Protein AF-A0A355B109-F1 (afdb_monomer_lite)

Sequence (84 aa):
NGRTDLSQVESAAKEIAHALNGHKIIVNKSTVPVGTGDFVRRTIENIRGGNGTFDVVSNPEFLREGQAIRDTLQPDRIIIGTSS

Secondary structure (DSSP, 8-state):
--PPP-HHHHHHHHHHHHH--S-EEEEE-S---TTHHHHHHHHHHHHHTT-S-EEEEE----PPTTTHHHHHHS-S----B---

Foldseek 3Di:
DPADDCPVVLVVLLVCLVVDDAEEEAEAAEPHDPCSQVVSVVSSCVSNVNDYHYFYKYWYDDADPPCRVVCVVPPPDTDIGGPD

pLDDT: mean 90.52, std 9.08, range [49.84, 98.06]

Structure (mmCIF, N/CA/C/O backbone):
data_AF-A0A355B109-F1
#
_entry.id   AF-A0A355B109-F1
#
loop_
_atom_site.group_PDB
_atom_site.id
_atom_site.type_symbol
_atom_site.label_atom_id
_atom_site.label_alt_id
_atom_site.label_comp_id
_atom_site.label_asym_id
_atom_site.label_entity_id
_atom_site.label_seq_id
_atom_site.pdbx_PDB_ins_code
_atom_site.Cartn_x
_atom_site.Cartn_y
_atom_site.Cartn_z
_atom_site.occupancy
_atom_site.B_iso_or_equiv
_atom_site.auth_seq_id
_atom_site.auth_comp_id
_atom_site.auth_asym_id
_atom_site.auth_atom_id
_atom_site.pdbx_PDB_model_num
ATOM 1 N N . ASN A 1 1 ? 24.267 -3.526 3.014 1.00 49.84 1 ASN A N 1
ATOM 2 C CA . ASN A 1 1 ? 23.132 -4.441 3.286 1.00 49.84 1 ASN A CA 1
ATOM 3 C C . ASN A 1 1 ? 21.944 -3.950 2.477 1.00 49.84 1 ASN A C 1
ATOM 5 O O . ASN A 1 1 ? 21.293 -3.032 2.947 1.00 49.84 1 ASN A O 1
ATOM 9 N N . GLY A 1 2 ? 21.728 -4.457 1.255 1.00 64.50 2 GLY A N 1
ATOM 10 C CA . GLY A 1 2 ? 20.714 -3.982 0.288 1.00 64.50 2 GLY A CA 1
ATOM 11 C C . GLY A 1 2 ? 19.258 -4.212 0.714 1.00 64.50 2 GLY A C 1
ATOM 12 O O . GLY A 1 2 ? 18.482 -4.816 -0.015 1.00 64.50 2 GLY A O 1
ATOM 13 N N . ARG A 1 3 ? 18.912 -3.786 1.930 1.00 70.56 3 ARG A N 1
ATOM 14 C CA . ARG A 1 3 ?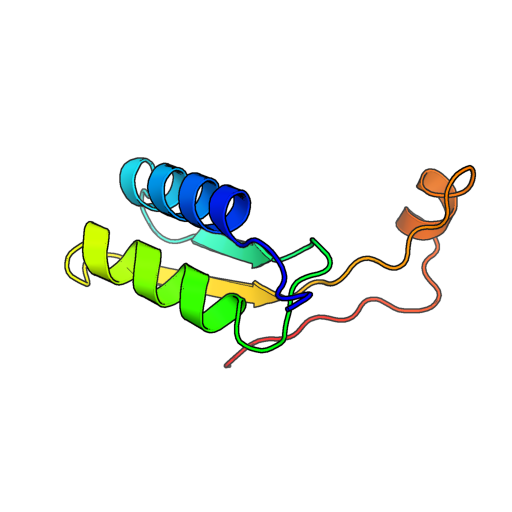 17.552 -3.755 2.451 1.00 70.56 3 ARG A CA 1
ATOM 15 C C . ARG A 1 3 ? 16.809 -2.634 1.742 1.00 70.56 3 ARG A C 1
ATOM 17 O O . ARG A 1 3 ? 17.342 -1.537 1.606 1.00 70.56 3 ARG A O 1
ATOM 24 N N . THR A 1 4 ? 15.594 -2.926 1.306 1.00 79.00 4 THR A N 1
ATOM 25 C CA . THR A 1 4 ? 14.707 -1.920 0.733 1.00 79.00 4 THR A CA 1
ATOM 26 C C . THR A 1 4 ? 14.406 -0.856 1.776 1.00 79.00 4 THR A C 1
ATOM 28 O O . THR A 1 4 ? 14.048 -1.182 2.909 1.00 79.00 4 THR A O 1
ATOM 31 N N . ASP A 1 5 ? 14.562 0.404 1.387 1.00 88.12 5 ASP A N 1
ATOM 32 C CA . ASP A 1 5 ? 14.121 1.524 2.201 1.00 88.12 5 ASP A CA 1
ATOM 33 C C . ASP A 1 5 ? 12.589 1.619 2.148 1.00 88.12 5 ASP A C 1
ATOM 35 O O . ASP A 1 5 ? 11.997 1.680 1.070 1.00 88.12 5 ASP A O 1
ATOM 39 N N . LEU A 1 6 ? 11.951 1.593 3.318 1.00 90.38 6 LEU A N 1
ATOM 40 C CA . LEU A 1 6 ? 10.499 1.708 3.470 1.00 90.38 6 LEU A CA 1
ATOM 41 C C . LEU A 1 6 ? 10.064 3.109 3.913 1.00 90.38 6 LEU A C 1
ATOM 43 O O . LEU A 1 6 ? 8.875 3.311 4.139 1.00 90.38 6 LEU A O 1
ATOM 47 N N . SER A 1 7 ? 10.983 4.075 4.013 1.00 92.81 7 SER A N 1
ATOM 48 C CA . SER A 1 7 ? 10.709 5.441 4.482 1.00 92.81 7 SER A CA 1
ATOM 49 C C . SER A 1 7 ? 9.526 6.098 3.761 1.00 92.81 7 SER A C 1
ATOM 51 O O . SER A 1 7 ? 8.641 6.667 4.400 1.00 92.81 7 SER A O 1
ATOM 53 N N . GLN A 1 8 ? 9.450 5.952 2.435 1.00 92.94 8 GLN A N 1
ATOM 54 C CA . GLN A 1 8 ? 8.354 6.493 1.625 1.00 92.94 8 GLN A CA 1
ATOM 55 C C . GLN A 1 8 ? 7.019 5.793 1.902 1.00 92.94 8 GLN A C 1
ATOM 57 O O . GLN A 1 8 ? 5.984 6.449 2.016 1.00 92.94 8 GLN A O 1
ATOM 62 N N . VAL A 1 9 ? 7.042 4.467 2.061 1.00 94.31 9 VAL A N 1
ATOM 63 C CA . VAL A 1 9 ? 5.849 3.677 2.397 1.00 94.31 9 VAL A CA 1
ATOM 64 C C . VAL A 1 9 ? 5.344 4.043 3.792 1.00 94.31 9 VAL A C 1
ATOM 66 O O . VAL A 1 9 ? 4.142 4.187 3.999 1.00 94.31 9 VAL A O 1
ATOM 69 N N . GLU A 1 10 ? 6.257 4.236 4.743 1.00 95.38 10 GLU A N 1
ATOM 70 C CA . GLU A 1 10 ? 5.930 4.662 6.101 1.00 95.38 10 GLU A CA 1
ATOM 71 C C . GLU A 1 10 ? 5.323 6.069 6.126 1.00 95.38 10 GLU A C 1
ATOM 73 O O . GLU A 1 10 ? 4.323 6.286 6.810 1.00 95.38 10 GLU A O 1
ATOM 78 N N . SER A 1 11 ? 5.888 7.015 5.364 1.00 97.06 11 SER A N 1
ATOM 79 C CA . SER A 1 11 ? 5.348 8.377 5.246 1.00 97.06 11 SER A CA 1
ATOM 80 C C . SER A 1 11 ? 3.924 8.361 4.696 1.00 97.06 11 SER A C 1
ATOM 82 O O . SER A 1 11 ? 3.019 8.919 5.315 1.00 97.06 11 SER A O 1
ATOM 84 N N . ALA A 1 12 ? 3.695 7.636 3.597 1.00 97.00 12 ALA A N 1
ATOM 85 C CA . ALA A 1 12 ? 2.365 7.502 3.010 1.00 97.00 12 ALA A CA 1
ATOM 86 C C . ALA A 1 12 ? 1.369 6.848 3.985 1.00 97.00 12 ALA A C 1
ATOM 88 O O . ALA A 1 12 ? 0.238 7.313 4.127 1.00 97.00 12 ALA A O 1
ATOM 89 N N . ALA A 1 13 ? 1.783 5.804 4.711 1.00 96.56 13 ALA A N 1
ATOM 90 C CA . ALA A 1 13 ? 0.940 5.156 5.716 1.00 96.56 13 ALA A CA 1
ATOM 91 C C . ALA A 1 13 ? 0.557 6.114 6.861 1.00 96.56 13 ALA A C 1
ATOM 93 O O . ALA A 1 13 ? -0.596 6.116 7.294 1.00 96.56 13 ALA A O 1
ATOM 94 N N . LYS A 1 14 ? 1.489 6.961 7.322 1.00 97.62 14 LYS A N 1
ATOM 95 C CA . LYS A 1 14 ? 1.223 8.005 8.328 1.00 97.62 14 LYS A CA 1
ATOM 96 C C . LYS A 1 14 ? 0.202 9.024 7.828 1.00 97.62 14 LYS A C 1
ATOM 98 O O . LYS A 1 14 ? -0.768 9.312 8.528 1.00 97.62 14 LYS A O 1
ATOM 103 N N . GLU A 1 15 ? 0.385 9.534 6.614 1.00 98.06 15 GLU A N 1
ATOM 104 C CA . GLU A 1 15 ? -0.538 10.494 5.995 1.00 98.06 15 GLU A CA 1
ATOM 105 C C . GLU A 1 15 ? -1.947 9.910 5.850 1.00 98.06 15 GLU A C 1
ATOM 107 O O . GLU A 1 15 ? -2.929 10.547 6.243 1.00 98.06 15 GLU A O 1
ATOM 112 N N . ILE A 1 16 ? -2.049 8.660 5.382 1.00 96.62 16 ILE A N 1
ATOM 113 C CA . ILE A 1 16 ? -3.324 7.944 5.298 1.00 96.62 16 ILE A CA 1
ATOM 114 C C . ILE A 1 16 ? -3.966 7.830 6.681 1.00 96.62 16 ILE A C 1
ATOM 116 O O . ILE A 1 16 ? -5.148 8.133 6.816 1.00 96.62 16 ILE A O 1
ATOM 120 N N . ALA A 1 17 ? -3.216 7.444 7.718 1.00 96.06 17 ALA A N 1
ATOM 121 C CA . ALA A 1 17 ? -3.754 7.302 9.071 1.00 96.06 17 ALA A CA 1
ATOM 122 C C . ALA A 1 17 ? -4.366 8.608 9.607 1.00 96.06 17 ALA A C 1
ATOM 124 O O . ALA A 1 17 ? -5.440 8.589 10.216 1.00 96.06 17 ALA A O 1
ATOM 125 N N . HIS A 1 18 ? -3.721 9.748 9.353 1.00 95.44 18 HIS A N 1
ATOM 126 C CA . HIS A 1 18 ? -4.233 11.056 9.765 1.00 95.44 18 HIS A CA 1
ATOM 127 C C . HIS A 1 18 ? -5.470 11.494 8.968 1.00 95.44 18 HIS A C 1
ATOM 129 O O . HIS A 1 18 ? -6.366 12.116 9.536 1.00 95.44 18 HIS A O 1
ATOM 135 N N . ALA A 1 19 ? -5.553 11.141 7.683 1.00 95.31 19 ALA A N 1
ATOM 136 C CA . ALA A 1 19 ? -6.674 11.502 6.814 1.00 95.31 19 ALA A CA 1
ATOM 137 C C . ALA A 1 19 ? -7.855 10.509 6.855 1.00 95.31 19 ALA A C 1
ATOM 139 O O . ALA A 1 19 ? -8.945 10.818 6.358 1.00 95.31 19 ALA A O 1
ATOM 140 N N . LEU A 1 20 ? -7.655 9.311 7.420 1.00 93.81 20 LEU A N 1
ATOM 141 C CA . LEU A 1 20 ? -8.612 8.212 7.346 1.00 93.81 20 LEU A CA 1
ATOM 142 C C . LEU A 1 20 ? -9.961 8.584 7.978 1.00 93.81 20 LEU A C 1
ATOM 144 O O . LEU A 1 20 ? -10.060 8.902 9.168 1.00 93.81 20 LEU A O 1
ATOM 148 N N . ASN A 1 21 ? -11.013 8.474 7.168 1.00 91.44 21 ASN A N 1
ATOM 149 C CA . ASN A 1 21 ? -12.400 8.684 7.558 1.00 91.44 21 ASN A CA 1
ATOM 150 C C . ASN A 1 21 ? -13.288 7.567 6.988 1.00 91.44 21 ASN A C 1
ATOM 152 O O . ASN A 1 21 ? -13.241 7.249 5.796 1.00 91.44 21 ASN A O 1
ATOM 156 N N . GLY A 1 22 ? -14.092 6.950 7.857 1.00 91.44 22 GLY A N 1
ATOM 157 C CA . GLY A 1 22 ? -14.888 5.771 7.510 1.00 91.44 22 GLY A CA 1
ATOM 158 C C . GLY A 1 22 ? -14.050 4.611 6.959 1.00 91.44 22 GLY A C 1
ATOM 159 O O . GLY A 1 22 ? -12.826 4.591 7.084 1.00 91.44 22 GLY A O 1
ATOM 160 N N . HIS A 1 23 ? -14.726 3.654 6.323 1.00 94.69 23 HIS A N 1
ATOM 161 C CA . HIS A 1 23 ? -14.060 2.494 5.743 1.00 94.69 23 HIS A CA 1
ATOM 162 C C . HIS A 1 23 ? -13.345 2.823 4.428 1.00 94.69 23 HIS A C 1
ATOM 164 O O . HIS A 1 23 ? -13.895 3.555 3.594 1.00 94.69 23 HIS A O 1
ATOM 170 N N . LYS A 1 24 ? -12.128 2.291 4.249 1.00 95.38 24 LYS A N 1
ATOM 171 C CA . LYS A 1 24 ? -1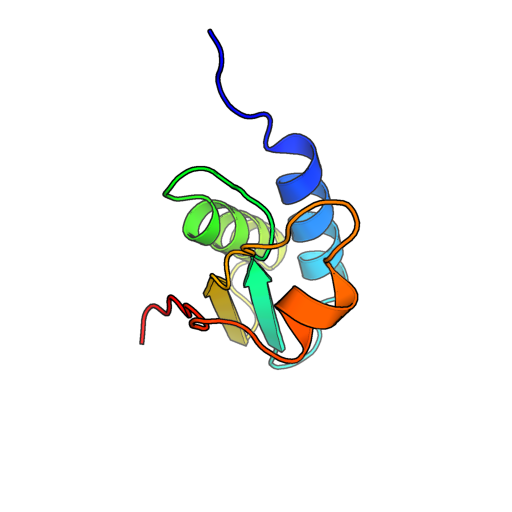1.306 2.413 3.033 1.00 95.38 24 LYS A CA 1
ATOM 172 C C . LYS A 1 24 ? -10.480 1.144 2.799 1.00 95.38 24 LYS A C 1
ATOM 174 O O . LYS A 1 24 ? -10.088 0.475 3.750 1.00 95.38 24 LYS A O 1
ATOM 179 N N . ILE A 1 25 ? -10.162 0.875 1.533 1.00 96.25 25 ILE A N 1
ATOM 180 C CA . ILE A 1 25 ? -9.209 -0.163 1.123 1.00 96.25 25 ILE A CA 1
ATOM 181 C C . ILE A 1 25 ? -7.919 0.530 0.688 1.00 96.25 25 ILE A C 1
ATOM 183 O O . ILE A 1 25 ? -7.940 1.423 -0.159 1.00 96.25 25 ILE A O 1
ATOM 187 N N . ILE A 1 26 ? -6.802 0.117 1.272 1.00 95.88 26 ILE A N 1
ATOM 188 C CA . ILE A 1 26 ? -5.466 0.647 1.021 1.00 95.88 26 ILE A CA 1
ATOM 189 C C . ILE A 1 26 ? -4.710 -0.386 0.196 1.00 95.88 26 ILE A C 1
ATOM 191 O O . ILE A 1 26 ? -4.583 -1.542 0.598 1.00 95.88 26 ILE A O 1
ATOM 195 N N . VAL A 1 27 ? -4.230 0.021 -0.978 1.00 96.19 27 VAL A N 1
ATOM 196 C CA . VAL A 1 27 ? -3.638 -0.891 -1.961 1.00 96.19 27 VAL A CA 1
ATOM 197 C C . VAL A 1 27 ? -2.144 -0.625 -2.097 1.00 96.19 27 VAL A C 1
ATOM 199 O O . VAL A 1 27 ? -1.730 0.424 -2.589 1.00 96.19 27 VAL A O 1
ATOM 202 N N . ASN A 1 28 ? -1.327 -1.612 -1.746 1.00 94.56 28 ASN A N 1
ATOM 203 C CA . ASN A 1 28 ? 0.109 -1.584 -1.987 1.00 94.56 28 ASN A CA 1
ATOM 204 C C . ASN A 1 28 ? 0.384 -1.999 -3.441 1.00 94.56 28 ASN A C 1
ATOM 206 O O . ASN A 1 28 ? 0.307 -3.184 -3.776 1.00 94.56 28 ASN A O 1
ATOM 210 N N . LYS A 1 29 ? 0.681 -1.020 -4.309 1.00 93.00 29 LYS A N 1
ATOM 211 C CA . LYS A 1 29 ? 1.007 -1.255 -5.730 1.00 93.00 29 LYS A CA 1
ATOM 212 C C . LYS A 1 29 ? 2.504 -1.436 -5.997 1.00 93.00 29 LYS A C 1
ATOM 214 O O . LYS A 1 29 ? 2.889 -2.270 -6.816 1.00 93.00 29 LYS A O 1
ATOM 219 N N . SER A 1 30 ? 3.330 -0.639 -5.323 1.00 80.62 30 SER A N 1
ATOM 220 C CA . SER A 1 30 ? 4.776 -0.575 -5.541 1.00 80.62 30 SER A CA 1
ATOM 221 C C . SER A 1 30 ? 5.463 -1.922 -5.318 1.00 80.62 30 SER A C 1
ATOM 223 O O . SER A 1 30 ? 5.009 -2.747 -4.522 1.00 80.62 30 SER A O 1
ATOM 225 N N . THR A 1 31 ? 6.608 -2.126 -5.971 1.00 81.00 31 THR A N 1
ATOM 226 C CA . THR A 1 31 ? 7.486 -3.268 -5.699 1.00 81.00 31 THR A CA 1
ATOM 227 C C . THR A 1 31 ? 8.102 -3.123 -4.313 1.00 81.00 31 THR A C 1
ATOM 229 O O . THR A 1 31 ? 9.059 -2.375 -4.113 1.00 81.00 31 THR A O 1
ATOM 232 N N . VAL A 1 32 ? 7.533 -3.830 -3.345 1.00 81.62 32 VAL A N 1
ATOM 233 C CA . VAL A 1 32 ? 7.951 -3.795 -1.943 1.00 81.62 32 VAL A CA 1
ATOM 234 C C . VAL A 1 32 ? 8.281 -5.207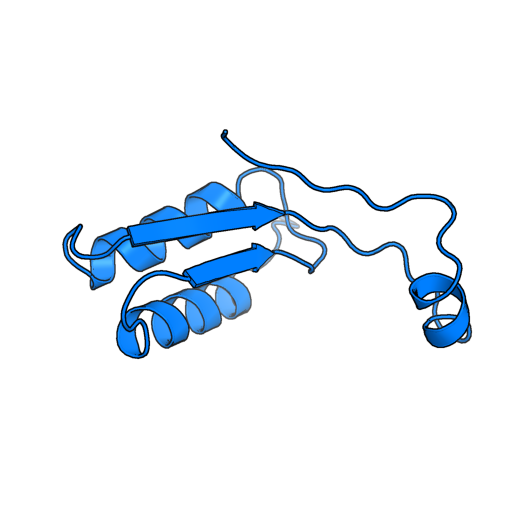 -1.450 1.00 81.62 32 VAL A C 1
ATOM 236 O O . VAL A 1 32 ? 7.773 -6.182 -2.012 1.00 81.62 32 VAL A O 1
ATOM 239 N N . PRO A 1 33 ? 9.139 -5.355 -0.426 1.00 86.06 33 PRO A N 1
ATOM 240 C CA . PRO A 1 33 ? 9.415 -6.648 0.181 1.00 86.06 33 PRO A CA 1
ATOM 241 C C . PRO A 1 33 ? 8.154 -7.342 0.702 1.00 86.06 33 PRO A C 1
ATOM 243 O O . PRO A 1 33 ? 7.137 -6.724 1.024 1.00 86.06 33 PRO A O 1
ATOM 246 N N . VAL A 1 34 ? 8.255 -8.659 0.862 1.00 87.00 34 VAL A N 1
ATOM 247 C CA . VAL A 1 34 ? 7.241 -9.436 1.581 1.00 87.00 34 VAL A CA 1
ATOM 248 C C . VAL A 1 34 ? 7.082 -8.877 3.001 1.00 87.00 34 VAL A C 1
ATOM 250 O O . VAL A 1 34 ? 8.066 -8.537 3.657 1.00 87.00 34 VAL A O 1
ATOM 253 N N . GLY A 1 35 ? 5.836 -8.772 3.468 1.00 88.25 35 GLY A N 1
ATOM 254 C CA . GLY A 1 35 ? 5.499 -8.233 4.790 1.00 88.25 35 GLY A CA 1
ATOM 255 C C . GLY A 1 35 ? 5.236 -6.723 4.824 1.00 88.25 35 GLY A C 1
ATOM 256 O O . GLY A 1 35 ? 4.793 -6.208 5.848 1.00 88.25 35 GLY A O 1
ATOM 257 N N . THR A 1 36 ? 5.422 -5.990 3.718 1.00 91.44 36 THR A N 1
ATOM 258 C CA . THR A 1 36 ? 5.115 -4.549 3.691 1.00 91.44 36 THR A CA 1
ATOM 259 C C . THR A 1 36 ? 3.625 -4.243 3.902 1.00 91.44 36 THR A C 1
ATOM 261 O O . THR A 1 36 ? 3.298 -3.202 4.464 1.00 91.44 36 THR A O 1
ATOM 264 N N . GLY A 1 37 ? 2.710 -5.144 3.525 1.00 92.94 37 GLY A N 1
ATOM 265 C CA . GLY A 1 37 ? 1.281 -5.000 3.849 1.00 92.94 37 GLY A CA 1
ATOM 266 C C . GLY A 1 37 ? 1.028 -4.931 5.361 1.00 92.94 37 GLY A C 1
ATOM 267 O O . GLY A 1 37 ? 0.364 -4.013 5.840 1.00 92.94 37 GLY A O 1
ATOM 268 N N . ASP A 1 38 ? 1.649 -5.832 6.127 1.00 93.25 38 ASP A N 1
ATOM 269 C CA . ASP A 1 38 ? 1.545 -5.848 7.592 1.00 93.25 38 ASP A CA 1
ATOM 270 C C . ASP A 1 38 ? 2.210 -4.625 8.228 1.00 93.25 38 ASP A C 1
ATOM 272 O O . ASP A 1 38 ? 1.720 -4.090 9.224 1.00 93.25 38 ASP A O 1
ATOM 276 N N . PHE A 1 39 ? 3.313 -4.154 7.640 1.00 94.50 39 PHE A N 1
ATOM 277 C CA . PHE A 1 39 ? 3.977 -2.921 8.058 1.00 94.50 39 PHE A CA 1
ATOM 278 C C . PHE A 1 39 ? 3.069 -1.691 7.898 1.00 94.50 39 PHE A C 1
ATOM 280 O O . PHE A 1 39 ? 2.949 -0.895 8.833 1.00 94.50 39 PHE A O 1
ATOM 287 N N . VAL A 1 40 ? 2.390 -1.557 6.752 1.00 95.50 40 VAL A N 1
ATOM 288 C CA . VAL A 1 40 ? 1.425 -0.471 6.503 1.00 95.50 40 VAL A CA 1
ATOM 289 C C . VAL A 1 40 ? 0.259 -0.558 7.484 1.00 95.50 40 VAL A C 1
ATOM 291 O O . VAL A 1 40 ? -0.044 0.433 8.149 1.00 95.50 40 VAL A O 1
ATOM 294 N N . ARG A 1 41 ? -0.344 -1.747 7.642 1.00 95.06 41 ARG A N 1
ATOM 295 C CA . ARG A 1 41 ? -1.448 -1.975 8.589 1.00 95.06 41 ARG A CA 1
ATOM 296 C C . ARG A 1 41 ? -1.070 -1.536 10.004 1.00 95.06 41 ARG A C 1
ATOM 298 O O . ARG A 1 41 ? -1.753 -0.698 10.585 1.00 95.06 41 ARG A O 1
ATOM 305 N N . ARG A 1 42 ? 0.066 -2.020 10.512 1.00 94.88 42 ARG A N 1
ATOM 306 C CA . ARG A 1 42 ? 0.548 -1.707 11.864 1.00 94.88 42 ARG A CA 1
ATOM 307 C C . ARG A 1 42 ? 0.842 -0.223 12.055 1.00 94.88 42 ARG A C 1
ATOM 309 O O . ARG A 1 42 ? 0.539 0.333 13.106 1.00 94.88 42 ARG A O 1
ATOM 316 N N . THR A 1 43 ? 1.423 0.426 11.047 1.00 96.06 43 THR A N 1
ATOM 317 C CA . THR A 1 43 ? 1.701 1.869 11.092 1.00 96.06 43 THR A CA 1
ATOM 318 C C . THR A 1 43 ? 0.411 2.666 11.272 1.00 96.06 43 THR A C 1
ATOM 320 O O . THR A 1 43 ? 0.346 3.549 12.126 1.00 96.06 43 THR A O 1
ATOM 323 N N . ILE A 1 44 ? -0.635 2.314 10.522 1.00 96.06 44 ILE A N 1
ATOM 324 C CA . ILE A 1 44 ? -1.935 2.984 10.605 1.00 96.06 44 ILE A CA 1
ATOM 325 C C . ILE A 1 44 ? -2.624 2.685 11.941 1.00 96.06 44 ILE A C 1
ATOM 327 O O . ILE A 1 44 ? -3.086 3.613 12.604 1.00 96.06 44 ILE A O 1
ATOM 331 N N . GLU A 1 45 ? -2.654 1.422 12.373 1.00 94.44 45 GLU A N 1
ATOM 332 C CA . GLU A 1 45 ? -3.258 1.009 13.650 1.00 94.44 45 GLU A CA 1
ATOM 333 C C . GLU A 1 45 ? -2.631 1.726 14.850 1.00 94.44 45 GLU A C 1
ATOM 335 O O . GLU A 1 45 ? -3.361 2.217 15.715 1.00 94.44 45 GLU A O 1
ATOM 340 N N . ASN A 1 46 ? -1.299 1.852 14.870 1.00 94.81 46 ASN A N 1
ATOM 341 C CA . ASN A 1 46 ? -0.563 2.535 15.934 1.00 94.81 46 ASN A CA 1
ATOM 342 C C . ASN A 1 46 ? -0.948 4.018 16.056 1.00 94.81 46 ASN A C 1
ATOM 344 O O . ASN A 1 46 ? -1.040 4.537 17.164 1.00 94.81 46 ASN A O 1
ATOM 348 N N . ILE A 1 47 ? -1.189 4.702 14.933 1.00 94.69 47 ILE A N 1
ATOM 349 C CA . ILE A 1 47 ? -1.561 6.128 14.915 1.00 94.69 47 ILE A CA 1
ATOM 350 C C . ILE A 1 47 ? -3.041 6.314 15.253 1.00 94.69 47 ILE A C 1
ATOM 352 O O . ILE A 1 47 ? -3.414 7.261 15.942 1.00 94.69 47 ILE A O 1
ATOM 356 N N . ARG A 1 48 ? -3.900 5.406 14.777 1.00 91.56 48 ARG A N 1
ATOM 357 C CA . ARG A 1 48 ? -5.350 5.444 15.012 1.00 91.56 48 ARG A CA 1
ATOM 358 C C . ARG A 1 48 ? -5.759 4.948 16.400 1.00 91.56 48 ARG A C 1
ATOM 360 O O . ARG A 1 48 ? -6.919 5.117 16.773 1.00 91.56 48 ARG A O 1
ATOM 367 N N . GLY A 1 49 ? -4.856 4.300 17.136 1.00 85.81 49 GLY A N 1
ATOM 368 C CA . GLY A 1 49 ? -5.170 3.649 18.409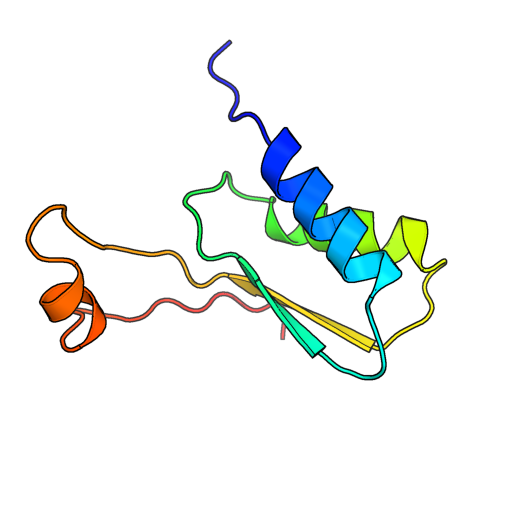 1.00 85.81 49 GLY A CA 1
ATOM 369 C C . GLY A 1 49 ? -6.184 2.512 18.249 1.00 85.81 49 GLY A C 1
ATOM 370 O O . GLY A 1 49 ? -7.064 2.360 19.089 1.00 85.81 49 GLY A O 1
ATOM 371 N N . GLY A 1 50 ? -6.126 1.778 17.131 1.00 73.69 50 GLY A N 1
ATOM 372 C CA . GLY A 1 50 ? -7.077 0.701 16.814 1.00 73.69 50 GLY A CA 1
ATOM 373 C C . GLY A 1 50 ? -8.484 1.159 16.392 1.00 73.69 50 GLY A C 1
ATOM 374 O O . GLY A 1 50 ? -9.355 0.320 16.182 1.00 73.69 50 GLY A O 1
ATOM 375 N N . ASN A 1 51 ? -8.726 2.468 16.238 1.00 67.06 51 ASN A N 1
ATOM 376 C CA . ASN A 1 51 ? -10.029 3.003 15.835 1.00 67.06 51 ASN A CA 1
ATOM 377 C C . ASN A 1 51 ? -10.143 3.209 14.316 1.00 67.06 51 ASN A C 1
ATOM 379 O O . ASN A 1 51 ? -9.533 4.119 13.742 1.00 67.06 51 ASN A O 1
ATOM 383 N N . GLY A 1 52 ? -11.022 2.439 13.678 1.00 70.50 52 GLY A N 1
ATOM 384 C CA . GLY A 1 52 ? -11.375 2.572 12.264 1.00 70.50 52 GLY A CA 1
ATOM 385 C C . GLY A 1 52 ? -11.415 1.219 11.567 1.00 70.50 52 GLY A C 1
ATOM 386 O O . GLY A 1 52 ? -10.725 0.289 11.965 1.00 70.50 52 GLY A O 1
ATOM 387 N N . THR A 1 53 ? -12.230 1.105 10.524 1.00 88.25 53 THR A N 1
ATOM 388 C CA . THR A 1 53 ? -12.275 -0.094 9.686 1.00 88.25 53 THR A CA 1
ATOM 389 C C . THR A 1 53 ? -11.511 0.190 8.402 1.00 88.25 53 THR A C 1
ATOM 391 O O . THR A 1 53 ? -11.829 1.134 7.692 1.00 88.25 53 THR A O 1
ATOM 394 N N . PHE A 1 54 ? -10.504 -0.604 8.067 1.00 94.50 54 PHE A N 1
ATOM 395 C CA . PHE A 1 54 ? -9.821 -0.513 6.778 1.00 94.50 54 PHE A CA 1
ATOM 396 C C . PHE A 1 54 ? -9.183 -1.851 6.434 1.00 94.50 54 PHE A C 1
ATOM 398 O O . PHE A 1 54 ? -8.855 -2.630 7.328 1.00 94.50 54 PHE A O 1
ATOM 405 N N . ASP A 1 55 ? -8.967 -2.078 5.146 1.00 95.4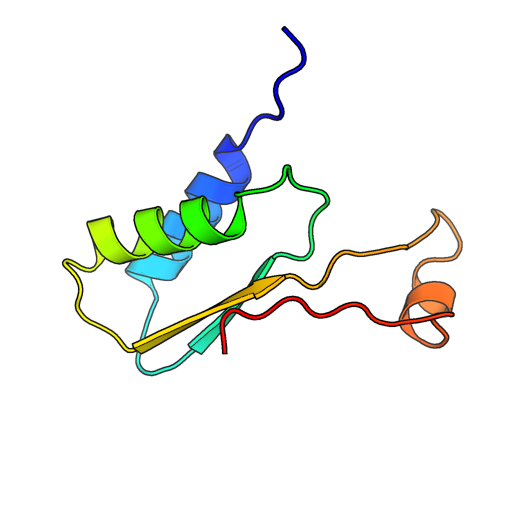4 55 ASP A N 1
ATOM 406 C CA . ASP A 1 55 ? -8.240 -3.241 4.655 1.00 95.44 55 ASP A CA 1
ATOM 407 C C . ASP A 1 55 ? -6.950 -2.811 3.973 1.00 95.44 55 ASP A C 1
ATOM 409 O O . ASP A 1 55 ? -6.889 -1.760 3.335 1.00 95.44 55 ASP A O 1
ATOM 413 N N . VAL A 1 56 ? -5.916 -3.639 4.105 1.00 94.94 56 VAL A N 1
ATOM 414 C CA . VAL A 1 56 ? -4.659 -3.483 3.372 1.00 94.94 56 VAL A CA 1
ATOM 415 C C . VAL A 1 56 ? -4.525 -4.670 2.438 1.00 94.94 56 VAL A C 1
ATOM 417 O O . VAL A 1 56 ? -4.518 -5.817 2.885 1.00 94.94 56 VAL A O 1
ATOM 420 N N . VAL A 1 57 ? -4.424 -4.388 1.145 1.00 95.56 57 VAL A N 1
ATOM 421 C CA . VAL A 1 57 ? -4.297 -5.390 0.083 1.00 95.56 57 VAL A CA 1
ATOM 422 C C . VAL A 1 57 ? -3.071 -5.096 -0.773 1.00 95.56 57 VAL A C 1
ATOM 424 O O . VAL A 1 57 ? -2.581 -3.968 -0.823 1.00 95.56 57 VAL A O 1
ATOM 427 N N . SER A 1 58 ? -2.586 -6.105 -1.484 1.00 94.12 58 SER A N 1
ATOM 428 C CA . SER A 1 58 ? -1.462 -5.972 -2.413 1.00 94.12 58 SER A CA 1
ATOM 429 C C . SER A 1 58 ? -1.947 -6.119 -3.849 1.00 94.12 58 SER A C 1
ATOM 431 O O . SER A 1 58 ? -2.639 -7.081 -4.167 1.00 94.12 58 SER A O 1
ATOM 433 N N . ASN A 1 59 ? -1.546 -5.205 -4.728 1.00 95.06 59 ASN A N 1
ATOM 434 C CA . ASN A 1 59 ? -1.763 -5.292 -6.173 1.00 95.06 59 ASN A CA 1
ATOM 435 C C . ASN A 1 59 ? -0.444 -4.946 -6.880 1.00 95.06 59 ASN A C 1
ATOM 437 O O . ASN A 1 59 ? -0.294 -3.819 -7.347 1.00 95.06 59 ASN A O 1
ATOM 441 N N . PRO A 1 60 ? 0.543 -5.855 -6.935 1.00 91.94 60 PRO A N 1
ATOM 442 C CA . PRO A 1 60 ? 1.846 -5.560 -7.531 1.00 91.94 60 PRO A CA 1
ATOM 443 C C . PRO A 1 60 ? 1.722 -5.178 -9.009 1.00 91.94 60 PRO A C 1
ATOM 445 O O . PRO A 1 60 ? 0.835 -5.651 -9.721 1.00 91.94 60 PRO A O 1
ATOM 448 N N . GLU A 1 61 ? 2.568 -4.264 -9.482 1.00 90.69 61 GLU A N 1
ATOM 449 C CA . GLU A 1 61 ? 2.622 -3.878 -10.897 1.00 90.69 61 GLU A CA 1
ATOM 450 C C . GLU A 1 61 ? 3.658 -4.656 -11.709 1.00 90.69 61 GLU A C 1
ATOM 452 O O . GLU A 1 61 ? 4.710 -5.036 -11.205 1.00 90.69 61 GLU A O 1
ATOM 457 N N . PHE A 1 62 ? 3.331 -4.883 -12.982 1.00 91.62 62 PHE A N 1
ATOM 458 C CA . PHE A 1 62 ? 4.166 -5.594 -13.954 1.00 91.62 62 PHE A CA 1
ATOM 459 C C . PHE A 1 62 ? 4.326 -4.752 -15.227 1.00 91.62 62 PHE A C 1
ATOM 461 O O . PHE A 1 62 ? 4.192 -5.256 -16.339 1.00 91.62 62 PHE A O 1
ATOM 468 N N . LEU A 1 63 ? 4.534 -3.445 -15.054 1.00 91.06 63 LEU A N 1
ATOM 469 C CA . LEU A 1 63 ? 4.639 -2.492 -16.156 1.00 91.06 63 LEU A CA 1
ATOM 470 C C . LEU A 1 63 ? 6.063 -2.463 -16.704 1.00 91.06 63 LEU A C 1
ATOM 472 O O . LEU A 1 63 ? 7.033 -2.489 -15.945 1.00 91.06 63 LEU A O 1
ATOM 476 N N . ARG A 1 64 ? 6.191 -2.356 -18.025 1.00 92.12 64 ARG A N 1
ATOM 477 C CA . ARG A 1 64 ? 7.471 -2.105 -18.692 1.00 92.12 64 ARG A CA 1
ATOM 478 C C . ARG A 1 64 ? 7.558 -0.656 -19.143 1.00 92.12 64 ARG A C 1
ATOM 480 O O . ARG A 1 64 ? 6.592 -0.081 -19.659 1.00 92.12 64 ARG A O 1
ATOM 487 N N . GLU A 1 65 ? 8.740 -0.073 -18.982 1.00 93.25 65 GLU A N 1
ATOM 488 C CA . GLU A 1 65 ? 9.027 1.275 -19.466 1.00 93.25 65 GLU A CA 1
ATOM 489 C C . GLU A 1 65 ? 8.760 1.366 -20.980 1.00 93.25 65 GLU A C 1
ATOM 491 O O . GLU A 1 65 ? 9.070 0.452 -21.744 1.00 93.25 65 GLU A O 1
ATOM 496 N N . GLY A 1 66 ? 8.090 2.437 -21.409 1.00 95.69 66 GLY A N 1
ATOM 497 C CA . GLY A 1 66 ? 7.657 2.616 -22.798 1.00 95.69 66 GLY A CA 1
ATOM 498 C C . GLY A 1 66 ? 6.415 1.817 -23.220 1.00 95.69 66 GLY A C 1
ATOM 499 O O . GLY A 1 66 ? 5.924 2.035 -24.325 1.00 95.69 66 GLY A O 1
ATOM 500 N N . GLN A 1 67 ? 5.870 0.927 -22.378 1.00 95.00 67 GLN A N 1
ATOM 501 C CA . GLN A 1 67 ? 4.639 0.158 -22.655 1.00 95.00 67 GLN A CA 1
ATOM 502 C C . GLN A 1 67 ? 3.589 0.243 -21.532 1.00 95.00 67 GLN A C 1
ATOM 504 O O . GLN A 1 67 ? 2.537 -0.384 -21.638 1.00 95.00 67 GLN A O 1
ATOM 509 N N . ALA A 1 68 ? 3.814 1.063 -20.501 1.00 93.62 68 ALA A N 1
ATOM 510 C CA . ALA A 1 68 ? 2.973 1.148 -19.302 1.00 93.62 68 ALA A CA 1
ATOM 511 C C . ALA A 1 68 ? 1.465 1.311 -19.577 1.00 93.62 68 ALA A C 1
ATOM 513 O O . ALA A 1 68 ? 0.655 0.678 -18.905 1.00 93.62 68 ALA A O 1
ATOM 514 N N . ILE A 1 69 ? 1.074 2.107 -20.584 1.00 94.88 69 ILE A N 1
ATOM 515 C CA . ILE A 1 69 ? -0.344 2.268 -20.960 1.00 94.88 69 ILE A CA 1
ATOM 516 C C . ILE A 1 69 ? -0.927 0.935 -21.443 1.00 94.88 69 ILE A C 1
ATOM 518 O O . ILE A 1 69 ? -1.983 0.513 -20.976 1.00 94.88 69 ILE A O 1
ATOM 522 N N . ARG A 1 70 ? -0.231 0.251 -22.359 1.00 95.50 70 ARG A N 1
ATOM 523 C CA . ARG A 1 70 ? -0.674 -1.038 -22.898 1.00 95.50 70 ARG A CA 1
ATOM 524 C C . ARG A 1 70 ? -0.688 -2.112 -21.815 1.00 95.50 70 ARG A C 1
ATOM 526 O O . ARG A 1 70 ? -1.688 -2.807 -21.696 1.00 95.50 70 ARG A O 1
ATOM 533 N N . ASP A 1 71 ? 0.366 -2.194 -21.006 1.00 94.62 71 ASP A N 1
ATOM 534 C CA . ASP A 1 71 ? 0.483 -3.171 -19.915 1.00 94.62 71 ASP A CA 1
ATOM 535 C C . ASP A 1 71 ? -0.596 -2.953 -18.834 1.00 94.62 71 ASP A C 1
ATOM 537 O O . ASP A 1 71 ? -1.039 -3.906 -18.198 1.00 94.62 71 ASP A O 1
ATOM 541 N N . THR A 1 72 ? -1.072 -1.715 -18.658 1.00 92.19 72 THR A N 1
ATOM 542 C CA . THR A 1 72 ? -2.184 -1.392 -17.748 1.00 92.19 72 THR A CA 1
ATOM 543 C C . THR A 1 72 ? -3.545 -1.795 -18.322 1.00 92.19 72 THR A C 1
ATOM 545 O O . THR A 1 72 ? -4.388 -2.312 -17.592 1.00 92.19 72 THR A O 1
ATOM 548 N N . LEU A 1 73 ? -3.784 -1.550 -19.617 1.00 95.75 73 LEU A N 1
ATOM 549 C CA . LEU A 1 73 ? -5.081 -1.793 -20.267 1.00 95.75 73 LEU A CA 1
ATOM 550 C C . LEU A 1 73 ? -5.265 -3.240 -20.747 1.00 95.75 73 LEU A C 1
ATOM 552 O O . LEU A 1 73 ? -6.396 -3.699 -20.897 1.00 95.75 73 LEU A O 1
ATOM 556 N N . GLN A 1 74 ? -4.168 -3.944 -21.019 1.00 96.12 74 GLN A N 1
ATOM 557 C CA . GLN A 1 74 ? -4.140 -5.317 -21.525 1.00 96.12 74 GLN A CA 1
ATOM 558 C C . GLN A 1 74 ? -3.089 -6.153 -20.772 1.00 96.12 74 GLN A C 1
ATOM 560 O O . GLN A 1 74 ? -2.121 -6.612 -21.383 1.00 96.12 74 GLN A O 1
ATOM 565 N N . PRO A 1 75 ? -3.232 -6.335 -19.446 1.00 94.56 75 PRO A N 1
ATOM 566 C CA . PRO A 1 75 ? -2.288 -7.129 -18.672 1.00 94.56 75 PRO A CA 1
ATOM 567 C C . PRO A 1 75 ? -2.448 -8.625 -18.971 1.00 94.56 75 PRO A C 1
ATOM 569 O O . PRO A 1 75 ? -3.566 -9.120 -19.103 1.00 94.56 75 PRO A O 1
ATOM 572 N N . ASP A 1 76 ? -1.342 -9.375 -18.959 1.00 93.56 76 ASP A N 1
ATOM 573 C CA . ASP A 1 76 ? -1.388 -10.845 -19.035 1.00 93.56 76 ASP A CA 1
ATOM 574 C C . ASP A 1 76 ? -2.118 -11.457 -17.824 1.00 93.56 76 ASP A C 1
ATOM 576 O O . ASP A 1 76 ? -2.787 -12.483 -17.933 1.00 93.56 76 ASP A O 1
ATOM 580 N N . ARG A 1 77 ? -1.969 -10.835 -16.643 1.00 94.50 77 ARG A N 1
ATOM 581 C CA . ARG A 1 77 ? -2.746 -11.125 -15.429 1.00 94.50 77 ARG A CA 1
ATOM 582 C C . ARG A 1 77 ? -2.730 -9.951 -14.451 1.00 94.50 77 ARG A C 1
ATOM 584 O O . ARG A 1 77 ? -1.788 -9.163 -14.435 1.00 94.50 77 ARG A O 1
ATOM 591 N N . ILE A 1 78 ? -3.727 -9.907 -13.571 1.00 94.50 78 ILE A N 1
ATOM 592 C CA . ILE A 1 78 ? -3.776 -9.007 -12.412 1.00 94.50 78 ILE A CA 1
ATOM 593 C C . ILE A 1 78 ? -3.650 -9.865 -11.152 1.00 94.50 78 ILE A C 1
ATOM 595 O O . ILE A 1 78 ? -4.386 -10.836 -10.991 1.00 94.50 78 ILE A O 1
ATOM 599 N N . ILE A 1 79 ? -2.709 -9.523 -10.270 1.00 93.69 79 ILE A N 1
ATOM 600 C CA . ILE A 1 79 ? -2.499 -10.229 -9.000 1.00 93.69 79 ILE A CA 1
ATOM 601 C C . ILE A 1 79 ? -3.066 -9.373 -7.872 1.00 93.69 79 ILE A C 1
ATOM 603 O O . ILE A 1 79 ? -2.705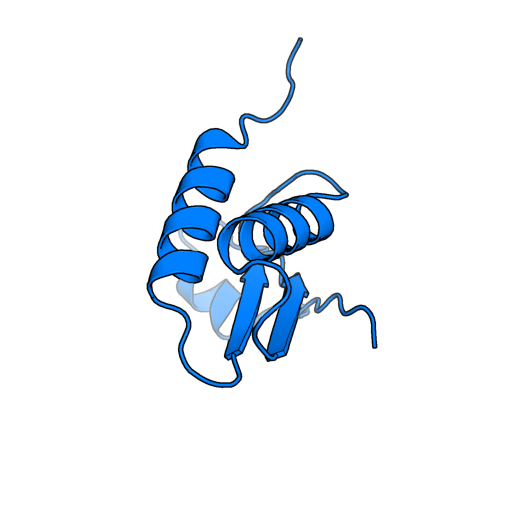 -8.206 -7.750 1.00 93.69 79 ILE A O 1
ATOM 607 N N . ILE A 1 80 ? -3.923 -9.963 -7.039 1.00 94.50 80 ILE A N 1
ATOM 608 C CA . ILE A 1 80 ? -4.474 -9.326 -5.840 1.00 94.50 80 ILE A CA 1
ATOM 609 C C . ILE A 1 80 ? -4.214 -10.246 -4.649 1.00 94.50 80 ILE A C 1
ATOM 611 O O . ILE A 1 80 ? -4.653 -11.393 -4.641 1.00 94.50 80 ILE A O 1
ATOM 615 N N . GLY A 1 81 ? -3.488 -9.746 -3.652 1.00 92.81 81 GLY A N 1
ATOM 616 C CA . GLY A 1 81 ? -3.289 -10.410 -2.366 1.00 92.81 81 GLY A CA 1
ATOM 617 C C . GLY A 1 81 ? -4.165 -9.770 -1.293 1.00 92.81 81 GLY A C 1
ATOM 618 O O . GLY A 1 81 ? -4.089 -8.558 -1.091 1.00 92.81 81 GLY A O 1
ATOM 619 N N . THR A 1 82 ? -4.968 -10.577 -0.602 1.00 91.44 82 THR A N 1
ATOM 620 C CA . THR A 1 82 ? -5.844 -10.164 0.506 1.00 91.44 82 THR A CA 1
ATOM 621 C C . THR A 1 82 ? -5.726 -11.155 1.668 1.00 91.44 82 THR A C 1
ATOM 623 O O . THR A 1 82 ? -5.306 -12.293 1.465 1.00 91.44 82 THR A O 1
ATOM 626 N N . SER A 1 83 ? -6.076 -10.715 2.877 1.00 78.69 83 SER A N 1
ATOM 627 C CA . SER A 1 83 ? -6.119 -11.529 4.100 1.00 78.69 83 SER A CA 1
ATOM 628 C C . SER A 1 83 ? -7.541 -11.975 4.475 1.00 78.69 83 SER A C 1
ATOM 630 O O . SER A 1 83 ? -7.787 -12.245 5.649 1.00 78.69 83 SER A O 1
ATOM 632 N N . SER A 1 84 ? -8.471 -11.963 3.510 1.00 56.09 84 SER A N 1
ATOM 633 C CA . SER A 1 84 ? -9.856 -12.432 3.677 1.00 56.09 84 SER A CA 1
ATOM 634 C C . SER A 1 84 ? -9.938 -13.914 4.021 1.00 56.09 84 SER A C 1
ATOM 636 O O . SER A 1 84 ? -9.153 -14.693 3.435 1.00 56.09 84 SER A O 1
#

Radius of gyration: 14.51 Å; chains: 1; bounding box: 38×24×41 Å